Protein AF-A0A972MJE1-F1 (afdb_monomer_lite)

Foldseek 3Di:
DDDQVNLVVLLVVLQVCLVVDDQAPPCLLSNLVSLVVCLVCVVSDDPVSVVSNLVSLVSLVVRLVVRVVDPGPSSVSSVNSNVSSVVVVVVVVD

Radius of gyration: 12.72 Å; chains: 1; bounding box: 36×18×37 Å

pLDDT: mean 94.19, std 8.92, range [42.06, 98.12]

Secondary structure (DSSP, 8-state):
---HHHHHHHHHHHHHHHHH--TT-TTHHHHHHHHHHHHHTGGGS-HHHHHHHHHHHHHHHHHHHHHTTS--HHHHHHHHHHHHHHHHHHHH--

Structure (mmCIF, N/CA/C/O backbone):
data_AF-A0A972MJE1-F1
#
_entry.id   AF-A0A972MJE1-F1
#
loop_
_atom_site.group_PDB
_atom_site.id
_atom_site.type_symbol
_atom_site.label_atom_id
_atom_site.label_alt_id
_atom_site.label_comp_id
_atom_site.label_asym_id
_atom_site.label_entity_id
_atom_site.label_seq_id
_atom_site.pdbx_PDB_ins_code
_atom_site.Cartn_x
_atom_site.Cartn_y
_atom_site.Cartn_z
_atom_site.occupancy
_atom_site.B_iso_or_equiv
_atom_site.auth_seq_id
_atom_site.auth_comp_id
_atom_site.auth_asym_id
_atom_site.auth_atom_id
_atom_site.pdbx_PDB_model_num
ATOM 1 N N . MET A 1 1 ? 1.343 -6.665 19.011 1.00 80.56 1 MET A N 1
ATOM 2 C CA . MET A 1 1 ? -0.028 -6.155 18.793 1.00 80.56 1 MET A CA 1
ATOM 3 C C . MET A 1 1 ? 0.086 -4.671 18.478 1.00 80.56 1 MET A C 1
ATOM 5 O O . MET A 1 1 ? 0.787 -3.994 19.220 1.00 80.56 1 MET A O 1
ATOM 9 N N . TYR A 1 2 ? -0.494 -4.196 17.370 1.00 92.00 2 TYR A N 1
ATOM 10 C CA . TYR A 1 2 ? -0.402 -2.788 16.957 1.00 92.00 2 TYR A CA 1
ATOM 11 C C . TYR A 1 2 ? -1.475 -1.943 17.648 1.00 92.00 2 TYR A C 1
ATOM 13 O O . TYR A 1 2 ? -2.610 -2.387 17.812 1.00 92.00 2 TYR A O 1
ATOM 21 N N . THR A 1 3 ? -1.128 -0.720 18.043 1.00 95.00 3 THR A N 1
ATOM 22 C CA . THR A 1 3 ? -2.092 0.256 18.565 1.00 95.00 3 THR A CA 1
ATOM 23 C C . THR A 1 3 ? -2.780 1.009 17.426 1.00 95.00 3 THR A C 1
ATOM 25 O O . THR A 1 3 ? -2.246 1.123 16.322 1.00 95.00 3 THR A O 1
ATOM 28 N N . VAL A 1 4 ? -3.949 1.597 17.698 1.00 94.44 4 VAL A N 1
ATOM 29 C CA . VAL A 1 4 ? -4.670 2.430 16.716 1.00 94.44 4 VAL A CA 1
ATOM 30 C C . VAL A 1 4 ? -3.803 3.591 16.210 1.00 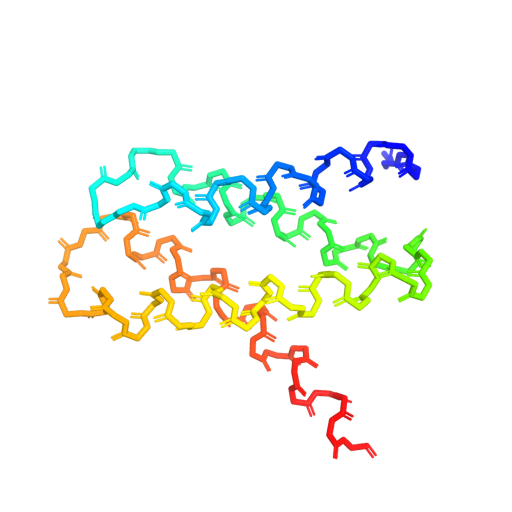94.44 4 VAL A C 1
ATOM 32 O O . VAL A 1 4 ? -3.834 3.911 15.023 1.00 94.44 4 VAL A O 1
ATOM 35 N N . GLU A 1 5 ? -2.996 4.211 17.074 1.00 95.94 5 GLU A N 1
ATOM 36 C CA . GLU A 1 5 ? -2.082 5.288 16.671 1.00 95.94 5 GLU A CA 1
ATOM 37 C C . GLU A 1 5 ? -0.962 4.796 15.750 1.00 95.94 5 GLU A C 1
ATOM 39 O O . GLU A 1 5 ? -0.651 5.456 14.757 1.00 95.94 5 GLU A O 1
ATOM 44 N N . GLN A 1 6 ? -0.398 3.615 16.024 1.00 97.44 6 GLN A N 1
ATOM 45 C CA . GLN A 1 6 ? 0.596 3.001 15.141 1.00 97.44 6 GLN A CA 1
ATOM 46 C C . GLN A 1 6 ? -0.001 2.701 13.762 1.00 97.44 6 GLN A C 1
ATOM 48 O O . GLN A 1 6 ? 0.634 2.993 12.752 1.00 97.44 6 GLN A O 1
ATOM 53 N N . LEU A 1 7 ? -1.239 2.201 13.703 1.00 97.94 7 LEU A N 1
ATOM 54 C CA . LEU A 1 7 ? -1.928 1.952 12.434 1.00 97.94 7 LEU A CA 1
ATOM 55 C C . LEU A 1 7 ? -2.209 3.245 11.658 1.00 97.94 7 LEU A C 1
ATOM 57 O O . LEU A 1 7 ? -2.047 3.270 10.443 1.00 97.94 7 LEU A O 1
ATOM 61 N N . LYS A 1 8 ? -2.568 4.344 12.336 1.00 97.19 8 LYS A N 1
ATOM 62 C CA . LYS A 1 8 ? -2.708 5.661 11.685 1.00 97.19 8 LYS A CA 1
ATOM 63 C C . LYS A 1 8 ? -1.387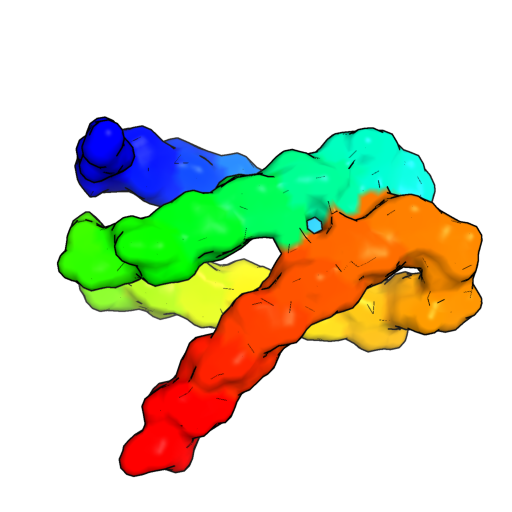 6.151 11.094 1.00 97.19 8 LYS A C 1
ATOM 65 O O . LYS A 1 8 ? -1.384 6.733 10.012 1.00 97.19 8 LYS A O 1
ATOM 70 N N . LYS A 1 9 ? -0.270 5.919 11.791 1.00 97.75 9 LYS A N 1
ATOM 71 C CA . LYS A 1 9 ? 1.062 6.265 11.284 1.00 97.75 9 LYS A CA 1
ATOM 72 C C . LYS A 1 9 ? 1.417 5.439 10.048 1.00 97.75 9 LYS A C 1
ATOM 74 O O . LYS A 1 9 ? 1.799 6.030 9.047 1.00 97.75 9 LYS A O 1
ATOM 79 N N . LEU A 1 10 ? 1.207 4.123 10.091 1.00 97.81 10 LEU A N 1
ATOM 80 C CA . LEU A 1 10 ? 1.411 3.238 8.938 1.00 97.81 10 LEU A CA 1
ATOM 81 C C . LEU A 1 10 ? 0.537 3.647 7.750 1.00 97.81 10 LEU A C 1
ATOM 83 O O . LEU A 1 10 ? 1.014 3.725 6.633 1.00 97.81 10 LEU A O 1
ATOM 87 N N . LEU A 1 11 ? -0.728 3.997 7.986 1.00 97.81 11 LEU A N 1
ATOM 88 C CA . LEU A 1 11 ? -1.621 4.467 6.927 1.00 97.81 11 LEU A CA 1
ATOM 89 C C . LEU A 1 11 ? -1.122 5.770 6.276 1.00 97.81 11 LEU A C 1
ATOM 91 O O . LEU A 1 11 ? -1.293 5.973 5.074 1.00 97.81 11 LEU A O 1
ATOM 95 N N . LYS A 1 12 ? -0.511 6.663 7.064 1.00 98.00 12 LYS A N 1
ATOM 96 C CA . LYS A 1 12 ? 0.105 7.895 6.559 1.00 98.00 12 LYS A CA 1
ATOM 97 C C . LYS A 1 12 ? 1.385 7.611 5.768 1.00 98.00 12 LYS A C 1
ATOM 99 O O . LYS A 1 12 ? 1.574 8.246 4.736 1.00 98.00 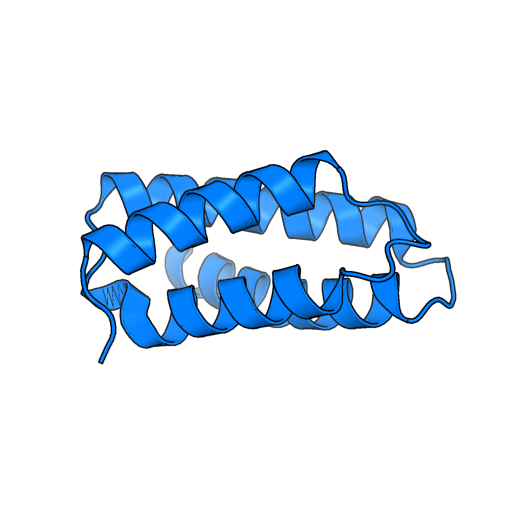12 LYS A O 1
ATOM 104 N N . ASN A 1 13 ? 2.237 6.714 6.254 1.00 97.94 13 ASN A N 1
ATOM 105 C CA . ASN A 1 13 ? 3.460 6.308 5.564 1.00 97.94 13 ASN A CA 1
ATOM 106 C C . ASN A 1 13 ? 3.130 5.640 4.231 1.00 97.94 13 ASN A C 1
ATOM 108 O O . ASN A 1 13 ? 3.534 6.152 3.199 1.00 97.94 13 ASN A O 1
ATOM 112 N N . TYR A 1 14 ? 2.234 4.653 4.248 1.00 98.06 14 TYR A N 1
ATOM 113 C CA . TYR A 1 14 ? 1.776 3.955 3.054 1.00 98.06 14 TYR A CA 1
ATOM 114 C C . TYR A 1 14 ? 1.296 4.922 1.970 1.00 98.06 14 TYR A C 1
ATOM 116 O O . TYR A 1 14 ? 1.624 4.776 0.797 1.00 98.06 14 TYR A O 1
ATOM 124 N N . ARG A 1 15 ? 0.562 5.973 2.362 1.00 97.88 15 ARG A N 1
ATOM 125 C CA . ARG A 1 15 ? 0.234 7.068 1.447 1.00 97.88 15 ARG A CA 1
ATOM 126 C C . ARG A 1 15 ? 1.498 7.726 0.896 1.00 97.88 15 ARG A C 1
ATOM 128 O O . ARG A 1 15 ? 1.609 7.847 -0.314 1.00 97.88 15 ARG A O 1
ATOM 135 N N . ILE A 1 16 ? 2.371 8.243 1.760 1.00 97.75 16 ILE A N 1
ATOM 136 C CA . ILE A 1 16 ? 3.582 8.975 1.355 1.00 97.75 16 ILE A CA 1
ATOM 137 C C . ILE A 1 16 ? 4.402 8.137 0.375 1.00 97.75 16 ILE A C 1
ATOM 139 O O . ILE A 1 16 ? 4.687 8.627 -0.714 1.00 97.75 16 ILE A O 1
ATOM 143 N N . ASP A 1 17 ? 4.673 6.882 0.706 1.00 97.25 17 ASP A N 1
ATOM 144 C CA . ASP A 1 17 ? 5.505 6.001 -0.107 1.00 97.25 17 ASP A CA 1
ATOM 145 C C . ASP A 1 17 ? 4.882 5.784 -1.493 1.00 97.25 17 ASP A C 1
ATOM 147 O O . ASP A 1 17 ? 5.546 5.967 -2.505 1.00 97.25 17 ASP A O 1
ATOM 151 N N . LEU A 1 18 ? 3.563 5.560 -1.583 1.00 97.56 18 LEU A N 1
ATOM 152 C CA . LEU A 1 18 ? 2.869 5.497 -2.879 1.00 97.56 18 LEU A CA 1
ATOM 153 C C . LEU A 1 18 ? 2.965 6.801 -3.692 1.00 97.56 18 LEU A C 1
ATOM 155 O O . LEU A 1 18 ? 2.934 6.763 -4.919 1.00 97.56 18 LEU A O 1
ATOM 159 N N . TYR A 1 19 ? 3.026 7.968 -3.047 1.00 96.62 19 TYR A N 1
ATOM 160 C CA . TYR A 1 19 ? 3.152 9.245 -3.759 1.00 96.62 19 TYR A CA 1
ATOM 161 C C . TYR A 1 19 ? 4.560 9.484 -4.315 1.00 96.62 19 TYR A C 1
ATOM 163 O O . TYR A 1 19 ? 4.680 10.210 -5.303 1.00 96.62 19 TYR A O 1
ATOM 171 N N . TYR A 1 20 ? 5.587 8.900 -3.697 1.00 96.19 20 TYR A N 1
ATOM 172 C CA . TYR A 1 20 ? 6.985 9.045 -4.114 1.00 96.19 20 TYR A CA 1
ATOM 173 C C . TYR A 1 20 ? 7.531 7.837 -4.878 1.00 96.19 20 TYR A C 1
ATOM 175 O O . TYR A 1 20 ? 8.603 7.948 -5.458 1.00 96.19 20 TYR A O 1
ATOM 183 N N . PHE A 1 21 ? 6.781 6.736 -4.933 1.00 97.19 21 PHE A N 1
ATOM 184 C CA . PHE A 1 21 ? 7.170 5.518 -5.629 1.00 97.19 21 PHE A CA 1
ATOM 185 C C . PHE A 1 21 ? 7.516 5.745 -7.111 1.00 97.19 21 PHE A C 1
ATOM 187 O O . PHE A 1 21 ? 6.736 6.326 -7.885 1.00 97.19 21 PHE A O 1
ATOM 194 N N . ASP A 1 22 ? 8.629 5.151 -7.528 1.00 96.44 22 ASP A N 1
ATOM 195 C CA . ASP A 1 22 ? 9.020 4.940 -8.918 1.00 96.44 22 ASP A CA 1
ATOM 196 C C . ASP A 1 22 ? 9.468 3.486 -9.151 1.00 96.44 22 ASP A C 1
ATOM 198 O O . ASP A 1 22 ? 9.511 2.666 -8.234 1.00 96.44 22 ASP A O 1
ATOM 202 N N . GLU A 1 23 ? 9.730 3.126 -10.407 1.00 95.75 23 GLU A N 1
ATOM 203 C CA . GLU A 1 23 ? 10.104 1.763 -10.775 1.00 95.75 23 GLU A CA 1
ATOM 204 C C . GLU A 1 23 ? 11.472 1.308 -10.240 1.00 95.75 23 GLU A C 1
ATOM 206 O O . GLU A 1 23 ? 11.767 0.119 -10.334 1.00 95.75 23 GLU A O 1
ATOM 211 N N . GLU A 1 24 ? 12.293 2.192 -9.677 1.00 95.94 24 GLU A N 1
ATOM 212 C CA . GLU A 1 24 ? 13.602 1.863 -9.099 1.00 95.94 24 GLU A CA 1
ATOM 213 C C . GLU A 1 24 ? 13.639 2.063 -7.574 1.00 95.94 24 GLU A C 1
ATOM 215 O O . GLU A 1 24 ? 14.712 1.968 -6.978 1.00 95.94 24 GLU A O 1
ATOM 220 N N . ASP A 1 25 ? 12.482 2.282 -6.934 1.00 93.88 25 ASP A N 1
ATOM 221 C CA . ASP A 1 25 ? 12.367 2.553 -5.500 1.00 93.88 25 ASP A CA 1
ATOM 222 C C . ASP A 1 25 ? 12.957 1.403 -4.653 1.00 93.88 25 ASP A C 1
ATOM 224 O O . ASP A 1 25 ? 12.357 0.321 -4.550 1.00 93.88 25 ASP A O 1
ATOM 228 N N . PRO A 1 26 ? 14.114 1.612 -3.995 1.00 91.56 26 PRO A N 1
ATOM 229 C CA . PRO A 1 26 ? 14.768 0.571 -3.208 1.00 91.56 26 PRO A CA 1
ATOM 230 C C . PRO A 1 26 ? 13.986 0.215 -1.935 1.00 91.56 26 PRO A C 1
ATOM 232 O O . PRO A 1 26 ? 14.231 -0.830 -1.329 1.00 91.56 26 PRO A O 1
ATOM 235 N N . GLU A 1 27 ? 13.038 1.058 -1.518 1.00 92.62 27 GLU A N 1
ATOM 236 C CA . GLU A 1 27 ? 12.215 0.874 -0.326 1.00 92.62 27 GLU A CA 1
ATOM 237 C C . GLU A 1 27 ? 10.805 0.357 -0.652 1.00 92.62 27 GLU A C 1
ATOM 239 O O . GLU A 1 27 ? 9.976 0.209 0.243 1.00 92.62 27 GLU A O 1
ATOM 244 N N . ALA A 1 28 ? 10.527 -0.053 -1.893 1.00 94.56 28 ALA A N 1
ATOM 245 C CA . ALA A 1 28 ? 9.228 -0.605 -2.299 1.00 94.56 28 ALA A CA 1
ATOM 246 C C . ALA A 1 28 ? 8.737 -1.794 -1.441 1.00 94.56 28 ALA A C 1
ATOM 248 O O . ALA A 1 28 ? 7.534 -2.035 -1.297 1.00 94.56 28 ALA A O 1
ATOM 249 N N . SER A 1 29 ? 9.656 -2.551 -0.837 1.00 96.69 29 SER A N 1
ATOM 250 C CA . SER A 1 29 ? 9.327 -3.623 0.114 1.00 96.69 29 SER A CA 1
ATOM 251 C C . SER A 1 29 ? 8.647 -3.110 1.397 1.00 96.69 29 SER A C 1
ATOM 253 O O . SER A 1 29 ? 7.842 -3.828 2.009 1.00 96.69 29 SER A O 1
ATOM 255 N N . VAL A 1 30 ? 8.911 -1.858 1.789 1.00 96.50 30 VAL A N 1
ATOM 256 C CA . VAL A 1 30 ? 8.259 -1.162 2.908 1.00 96.50 30 VAL A CA 1
ATOM 257 C C . VAL A 1 30 ? 6.784 -0.955 2.593 1.00 96.50 30 VAL A C 1
ATOM 259 O O . VAL A 1 30 ? 5.949 -1.355 3.402 1.00 96.50 30 VAL A O 1
ATOM 262 N N . ILE A 1 31 ? 6.451 -0.486 1.384 1.00 96.56 31 ILE A N 1
ATOM 263 C CA . ILE A 1 31 ? 5.065 -0.315 0.910 1.00 96.56 31 ILE A CA 1
ATOM 264 C C . ILE A 1 31 ? 4.257 -1.602 1.112 1.00 96.56 31 ILE A C 1
ATOM 266 O O . ILE A 1 31 ? 3.160 -1.587 1.681 1.00 96.56 31 ILE A O 1
ATOM 270 N N . TYR A 1 32 ? 4.816 -2.738 0.688 1.00 97.75 32 TYR A N 1
ATOM 271 C CA . TYR A 1 32 ? 4.182 -4.043 0.864 1.00 97.75 32 TYR A CA 1
ATOM 272 C C . TYR A 1 32 ? 4.020 -4.416 2.343 1.00 97.75 32 TYR A C 1
ATOM 274 O O . TYR A 1 32 ? 2.943 -4.852 2.766 1.00 97.75 32 TYR A O 1
ATOM 282 N N . THR A 1 33 ? 5.077 -4.235 3.135 1.00 97.62 33 THR A N 1
ATOM 283 C CA . THR A 1 33 ? 5.091 -4.579 4.562 1.00 97.62 33 THR A CA 1
ATOM 284 C C . THR A 1 33 ? 4.050 -3.773 5.335 1.00 97.62 33 THR A C 1
ATOM 286 O O . THR A 1 33 ? 3.241 -4.345 6.072 1.00 97.62 33 THR A O 1
ATOM 289 N N . GLU A 1 34 ? 4.009 -2.457 5.130 1.00 97.38 34 GLU A N 1
ATOM 290 C CA . GLU A 1 34 ? 3.034 -1.573 5.761 1.00 97.38 34 GLU A CA 1
ATOM 291 C C . GLU A 1 34 ? 1.606 -1.933 5.347 1.00 97.38 34 GLU A C 1
ATOM 293 O O . GLU A 1 34 ? 0.728 -2.082 6.206 1.00 97.38 34 GLU A O 1
ATOM 298 N N . ARG A 1 35 ? 1.367 -2.167 4.048 1.00 97.81 35 ARG A N 1
ATOM 299 C CA . ARG A 1 35 ? 0.040 -2.553 3.562 1.00 97.81 35 ARG A CA 1
ATOM 300 C C . ARG A 1 35 ? -0.438 -3.873 4.157 1.00 97.81 35 ARG A C 1
ATOM 302 O O . ARG A 1 35 ? -1.625 -4.008 4.478 1.00 97.81 35 ARG A O 1
ATOM 309 N N . ARG A 1 36 ? 0.460 -4.846 4.312 1.00 97.62 36 ARG A N 1
ATOM 310 C CA . ARG A 1 36 ? 0.152 -6.141 4.924 1.00 97.62 36 ARG A CA 1
ATOM 311 C C . ARG A 1 36 ? -0.214 -5.996 6.400 1.00 97.62 36 ARG A C 1
ATOM 313 O O . ARG A 1 36 ? -1.228 -6.546 6.822 1.00 97.62 36 ARG A O 1
ATOM 320 N N . ILE A 1 37 ? 0.535 -5.200 7.163 1.00 97.94 37 ILE A N 1
ATOM 321 C CA . ILE A 1 37 ? 0.209 -4.924 8.571 1.00 97.94 37 ILE A CA 1
ATOM 322 C C . ILE A 1 37 ? -1.165 -4.250 8.685 1.00 97.94 37 ILE A C 1
ATOM 324 O O . ILE A 1 37 ? -1.972 -4.629 9.540 1.00 97.94 37 ILE A O 1
ATOM 328 N N . LEU A 1 38 ? -1.459 -3.280 7.811 1.00 97.44 38 LEU A N 1
ATOM 329 C CA . LEU A 1 38 ? -2.768 -2.626 7.754 1.00 97.44 38 LEU A CA 1
ATOM 330 C C . LEU A 1 38 ? -3.890 -3.627 7.451 1.00 97.44 38 LEU A C 1
ATOM 332 O O . LEU A 1 38 ? -4.959 -3.519 8.045 1.00 97.44 38 LEU A O 1
ATOM 336 N N . GLU A 1 39 ? -3.652 -4.624 6.591 1.00 96.50 39 GLU A N 1
ATOM 337 C CA . GLU A 1 39 ? -4.630 -5.678 6.295 1.00 96.50 39 GLU A CA 1
ATOM 338 C C . GLU A 1 39 ? -4.956 -6.530 7.517 1.00 96.50 39 GLU A C 1
ATOM 340 O O . GLU A 1 39 ? -6.123 -6.702 7.873 1.00 96.50 39 GLU A O 1
ATOM 345 N N . GLU A 1 40 ? -3.918 -7.055 8.164 1.00 96.31 40 GLU A N 1
ATOM 346 C CA . GLU A 1 40 ? -4.036 -7.973 9.298 1.00 96.31 40 GLU A CA 1
ATOM 347 C C . GLU A 1 40 ? -4.746 -7.306 10.491 1.00 96.31 40 GLU A C 1
ATOM 349 O O . GLU A 1 40 ? -5.442 -7.961 11.269 1.00 96.31 40 GLU A O 1
ATOM 354 N N . ASN A 1 41 ? -4.644 -5.978 10.595 1.00 97.31 41 ASN A N 1
ATOM 355 C CA . ASN A 1 41 ? -5.196 -5.188 11.693 1.00 97.31 41 ASN A CA 1
ATOM 356 C C . ASN A 1 41 ? -6.363 -4.278 11.267 1.00 97.31 41 ASN A C 1
ATOM 358 O O . ASN A 1 41 ? -6.790 -3.424 12.045 1.00 97.31 41 ASN A O 1
ATOM 362 N N . LYS A 1 42 ? -6.925 -4.454 10.061 1.00 93.56 42 LYS A N 1
ATOM 363 C CA . LYS A 1 42 ? -7.951 -3.546 9.508 1.00 93.56 42 LYS A CA 1
ATOM 364 C C . LYS A 1 42 ? -9.217 -3.428 10.357 1.00 93.56 42 LYS A C 1
ATOM 366 O O . LYS A 1 42 ? -9.896 -2.412 10.312 1.00 93.56 42 LYS A O 1
ATOM 371 N N . HIS A 1 43 ? -9.516 -4.447 11.161 1.00 94.44 43 HIS A N 1
ATOM 372 C CA . HIS A 1 43 ? -10.644 -4.465 12.093 1.00 94.44 43 HIS A CA 1
ATOM 373 C C . HIS A 1 43 ? -10.525 -3.421 13.221 1.00 94.44 43 HIS A C 1
ATOM 375 O O . HIS A 1 43 ? -11.517 -3.117 13.874 1.00 94.44 43 HIS A O 1
ATOM 381 N N . LEU A 1 44 ? -9.328 -2.867 13.445 1.00 96.38 44 LEU A N 1
ATOM 382 C CA . LEU A 1 44 ? -9.065 -1.795 14.411 1.00 96.38 44 LEU A CA 1
ATOM 383 C C . LEU A 1 44 ? -9.164 -0.391 13.791 1.00 96.38 44 LEU A C 1
ATOM 385 O O . LEU A 1 44 ? -9.068 0.606 14.509 1.00 96.38 44 LEU A O 1
ATOM 389 N N . LEU A 1 45 ? -9.303 -0.287 12.466 1.00 95.06 45 LEU A N 1
ATOM 390 C CA . LEU A 1 45 ? -9.400 0.992 11.770 1.00 95.06 45 LEU A CA 1
ATOM 391 C C . LEU A 1 45 ? -10.826 1.546 11.847 1.00 95.06 45 LEU A C 1
ATOM 393 O O . LEU A 1 45 ? -11.808 0.818 11.722 1.00 95.06 45 LEU A O 1
ATOM 397 N N . SER A 1 46 ? -10.939 2.866 12.012 1.00 96.12 46 SER A N 1
ATOM 398 C CA . SER A 1 46 ? -12.220 3.563 11.888 1.00 96.12 46 SER A CA 1
ATOM 399 C C . SER A 1 46 ? -12.741 3.503 10.444 1.00 96.12 46 SER A C 1
ATOM 401 O O . SER A 1 46 ? -11.943 3.346 9.515 1.00 96.12 46 SER A O 1
ATOM 403 N N . PRO A 1 47 ? -14.051 3.711 10.216 1.00 95.62 47 PRO A N 1
ATOM 404 C CA . PRO A 1 47 ? -14.612 3.788 8.865 1.00 95.62 47 PRO A CA 1
ATOM 405 C C . PRO A 1 47 ? -13.907 4.813 7.964 1.00 95.62 47 PRO A C 1
ATOM 407 O O . PRO A 1 47 ? -13.645 4.541 6.797 1.00 95.62 47 PRO A O 1
ATOM 410 N N . GLU A 1 48 ? -13.533 5.966 8.520 1.00 96.38 48 GLU A N 1
ATOM 411 C CA . GLU A 1 48 ? -12.773 6.998 7.808 1.00 96.38 48 GLU A CA 1
ATOM 412 C C . GLU A 1 48 ? -11.391 6.490 7.363 1.00 96.38 48 GLU A C 1
ATOM 414 O O . GLU A 1 48 ? -11.017 6.628 6.199 1.00 96.38 48 GLU A O 1
ATOM 419 N N . ASN A 1 49 ? -10.653 5.829 8.259 1.00 96.56 49 ASN A N 1
ATOM 420 C CA . ASN A 1 49 ? -9.344 5.263 7.936 1.00 96.56 49 ASN A CA 1
ATOM 421 C C . ASN A 1 49 ? -9.437 4.114 6.925 1.00 96.56 49 ASN A C 1
ATOM 423 O O . ASN A 1 49 ? -8.553 3.971 6.084 1.00 96.56 49 ASN A O 1
ATOM 427 N N . LEU A 1 50 ? -10.499 3.308 6.988 1.00 96.06 50 LEU A N 1
ATOM 428 C CA . LEU A 1 50 ? -10.773 2.274 5.990 1.00 96.06 50 LEU A CA 1
ATOM 429 C C . LEU A 1 50 ? -11.041 2.886 4.612 1.00 96.06 50 LEU A C 1
ATOM 431 O O . LEU A 1 50 ? -10.551 2.365 3.613 1.00 96.06 50 LEU A O 1
ATOM 435 N N . ASN A 1 51 ? -11.755 4.013 4.555 1.00 95.69 51 ASN A N 1
ATOM 436 C CA . ASN A 1 51 ? -11.950 4.746 3.309 1.00 95.69 51 ASN A CA 1
ATOM 437 C C . ASN A 1 51 ? -10.624 5.302 2.763 1.00 95.69 51 ASN A C 1
ATOM 439 O O . ASN A 1 51 ? -10.362 5.180 1.572 1.00 95.69 51 ASN A O 1
ATOM 443 N N . PHE A 1 52 ? -9.745 5.847 3.610 1.00 96.81 52 PHE A N 1
ATOM 444 C CA . PHE A 1 52 ? -8.409 6.259 3.161 1.00 96.81 52 PHE A CA 1
ATOM 445 C C . PHE A 1 52 ? -7.583 5.085 2.633 1.00 96.81 52 PHE A C 1
ATOM 447 O O . PHE A 1 52 ? -7.008 5.192 1.553 1.00 96.81 52 PHE A O 1
ATOM 454 N N . LEU A 1 53 ? -7.572 3.953 3.345 1.00 97.12 53 LEU A N 1
ATOM 455 C CA . LEU A 1 53 ? -6.882 2.743 2.897 1.00 97.12 53 LEU A CA 1
ATOM 456 C C . LEU A 1 53 ? -7.392 2.281 1.527 1.00 97.12 53 LEU A C 1
ATOM 458 O O . LEU A 1 53 ? -6.589 1.952 0.662 1.00 97.12 53 LEU A O 1
ATOM 462 N N . TYR A 1 54 ? -8.706 2.333 1.304 1.00 96.06 54 TYR A N 1
ATOM 463 C CA . TYR A 1 54 ? -9.313 2.036 0.007 1.00 96.06 54 TYR A CA 1
ATOM 464 C C . TYR A 1 54 ? -8.807 2.968 -1.108 1.00 96.06 54 TYR A C 1
ATOM 466 O O . TYR A 1 54 ? -8.447 2.503 -2.188 1.00 96.06 54 TYR A O 1
ATOM 474 N N . GLN A 1 55 ? -8.732 4.280 -0.860 1.00 96.88 55 GLN A N 1
ATOM 475 C CA . GLN A 1 55 ? -8.215 5.231 -1.854 1.00 96.88 55 GLN A CA 1
ATOM 476 C C . GLN A 1 55 ? -6.732 4.981 -2.171 1.00 96.88 55 GLN A C 1
ATOM 478 O O . GLN A 1 55 ? -6.314 5.092 -3.324 1.00 96.88 55 GLN A O 1
ATOM 483 N N . TYR A 1 56 ? -5.934 4.609 -1.170 1.00 97.69 56 TYR A N 1
ATOM 484 C CA . TYR A 1 56 ? -4.522 4.279 -1.370 1.00 97.69 56 TYR A CA 1
ATOM 485 C C . TYR A 1 56 ? -4.342 2.942 -2.100 1.00 97.69 56 TYR A C 1
ATOM 487 O O . TYR A 1 56 ? -3.487 2.840 -2.975 1.00 97.69 56 TYR A O 1
ATOM 495 N N . ASP A 1 57 ? -5.208 1.960 -1.843 1.00 97.56 57 ASP A N 1
ATOM 496 C CA . ASP A 1 57 ? -5.258 0.700 -2.591 1.00 97.56 57 ASP A CA 1
ATOM 497 C C . ASP A 1 57 ? -5.534 0.939 -4.082 1.00 97.56 57 ASP A C 1
ATOM 499 O O . ASP A 1 57 ? -4.865 0.355 -4.937 1.00 97.56 57 ASP A O 1
ATOM 503 N N . LEU A 1 58 ? -6.463 1.841 -4.418 1.00 97.00 58 LEU A N 1
ATOM 504 C CA . LEU A 1 58 ? -6.685 2.253 -5.808 1.00 97.00 58 LEU A CA 1
ATOM 505 C C . LEU A 1 58 ? -5.433 2.893 -6.418 1.00 97.00 58 LEU A C 1
ATOM 507 O O . LEU A 1 58 ? -5.089 2.589 -7.563 1.00 97.00 58 LEU A O 1
ATOM 511 N N . LYS A 1 59 ? -4.723 3.731 -5.654 1.00 97.56 59 LYS A N 1
ATOM 512 C CA . LYS A 1 59 ? -3.480 4.356 -6.116 1.00 97.56 59 LYS A CA 1
ATOM 513 C C . LYS A 1 59 ? -2.379 3.327 -6.376 1.00 97.56 59 LYS A C 1
ATOM 515 O O . LYS A 1 59 ? -1.705 3.415 -7.398 1.00 97.56 59 LYS A O 1
ATOM 520 N N . ALA A 1 60 ? -2.226 2.330 -5.506 1.00 97.94 60 ALA A N 1
ATOM 521 C CA . ALA A 1 60 ? -1.279 1.236 -5.709 1.00 97.94 60 ALA A CA 1
ATOM 522 C C . ALA A 1 60 ? -1.583 0.454 -6.996 1.00 97.94 60 ALA A C 1
ATOM 524 O O . ALA A 1 60 ? -0.667 0.132 -7.753 1.00 97.94 60 ALA A O 1
ATOM 525 N N . VAL A 1 61 ? -2.868 0.200 -7.289 1.00 98.00 61 VAL A N 1
ATOM 526 C CA . VAL A 1 61 ? -3.278 -0.418 -8.561 1.00 98.00 61 VAL A CA 1
ATOM 527 C C . VAL A 1 61 ? -2.891 0.463 -9.747 1.00 98.00 61 VAL A C 1
ATOM 529 O O . VAL A 1 61 ? -2.294 -0.041 -10.692 1.00 98.00 61 VAL A O 1
ATOM 532 N N . GLU A 1 62 ? -3.189 1.762 -9.701 1.00 97.88 62 GLU A N 1
ATOM 533 C CA . GLU A 1 62 ? -2.830 2.711 -10.764 1.00 97.88 62 GLU A CA 1
ATOM 534 C C . GLU A 1 62 ? -1.315 2.724 -11.034 1.00 97.88 62 GLU A C 1
ATOM 536 O O . GLU A 1 62 ? -0.888 2.627 -12.186 1.00 97.88 62 GLU A O 1
ATOM 541 N N . LEU A 1 63 ? -0.501 2.789 -9.975 1.00 97.88 63 LEU A N 1
ATOM 542 C CA . LEU A 1 63 ? 0.960 2.762 -10.075 1.00 97.88 63 LEU A CA 1
ATOM 543 C C . LEU A 1 63 ? 1.457 1.454 -10.685 1.00 97.88 63 LEU A C 1
ATOM 545 O O . LEU A 1 63 ? 2.325 1.475 -11.556 1.00 97.88 63 LEU A O 1
ATOM 549 N N . TYR A 1 64 ? 0.882 0.318 -10.287 1.00 98.00 64 TYR A N 1
ATOM 550 C CA . TYR A 1 64 ? 1.278 -0.957 -10.869 1.00 98.00 64 TYR A CA 1
ATOM 551 C C . TYR A 1 64 ? 0.938 -1.001 -12.352 1.00 98.00 64 TYR A C 1
ATOM 553 O O . TYR A 1 64 ? 1.781 -1.371 -13.154 1.00 98.00 64 TYR A O 1
ATOM 561 N N . GLU A 1 65 ? -0.251 -0.562 -12.764 1.00 98.12 65 GLU A N 1
ATOM 562 C CA . GLU A 1 65 ? -0.598 -0.524 -14.188 1.00 98.12 65 GLU A CA 1
ATOM 563 C C . GLU A 1 65 ? 0.328 0.406 -14.994 1.00 98.12 65 GLU A C 1
ATOM 565 O O . GLU A 1 65 ? 0.640 0.096 -16.147 1.00 98.12 65 GLU A O 1
ATOM 570 N N . LYS A 1 66 ? 0.819 1.496 -14.384 1.00 97.94 66 LYS A N 1
ATOM 571 C CA . LYS A 1 66 ? 1.814 2.404 -14.976 1.00 97.94 66 LYS A CA 1
ATOM 572 C C . LYS A 1 66 ? 3.183 1.734 -15.160 1.00 97.94 66 LYS A C 1
ATOM 574 O O . LYS A 1 66 ? 3.793 1.902 -16.219 1.00 97.94 66 LYS A O 1
ATOM 579 N N . TYR A 1 67 ? 3.655 0.980 -14.164 1.00 98.00 67 TYR A N 1
ATOM 580 C CA . TYR A 1 67 ? 5.026 0.452 -14.122 1.00 98.00 67 TYR A CA 1
ATOM 581 C C . TYR A 1 67 ? 5.162 -1.062 -14.382 1.00 98.00 67 TYR A C 1
ATOM 583 O O . TYR A 1 67 ? 6.270 -1.556 -14.534 1.00 98.00 67 TYR A O 1
ATOM 591 N N . LYS A 1 68 ? 4.078 -1.828 -14.544 1.00 97.19 68 LYS A N 1
ATOM 592 C CA . LYS A 1 68 ? 4.097 -3.306 -14.705 1.00 97.19 68 LYS A CA 1
ATOM 593 C C . LYS A 1 68 ? 4.914 -3.856 -15.883 1.00 97.19 68 LYS A C 1
ATOM 595 O O . LYS A 1 68 ? 5.031 -5.068 -16.020 1.00 97.19 68 LYS A O 1
ATOM 600 N N . LYS A 1 69 ? 5.376 -2.992 -16.791 1.00 97.44 69 LYS A N 1
ATOM 601 C CA . LYS A 1 69 ? 6.228 -3.357 -17.933 1.00 97.44 69 LYS A CA 1
ATOM 602 C C . LYS A 1 69 ? 7.721 -3.368 -17.587 1.00 97.44 69 LYS A C 1
ATOM 604 O O . LYS A 1 69 ? 8.502 -3.868 -18.388 1.00 97.44 69 LYS A O 1
ATOM 609 N N . TYR A 1 70 ? 8.104 -2.750 -16.470 1.00 97.19 70 TYR A N 1
ATOM 610 C CA . TYR A 1 70 ? 9.478 -2.726 -15.988 1.00 97.19 70 TYR A CA 1
ATOM 611 C C . TYR A 1 70 ? 9.736 -3.994 -15.171 1.00 97.19 70 TYR A C 1
ATOM 613 O O . TYR A 1 70 ? 8.873 -4.426 -14.407 1.00 97.19 70 TYR A O 1
ATOM 621 N N . ASP A 1 71 ? 10.908 -4.588 -15.373 1.00 95.38 71 ASP A N 1
ATOM 622 C CA . ASP A 1 71 ? 11.362 -5.794 -14.678 1.00 95.38 71 ASP A C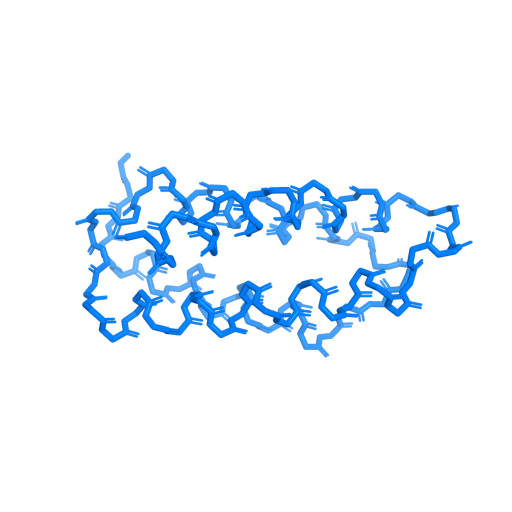A 1
ATOM 623 C C . ASP A 1 71 ? 12.317 -5.383 -13.554 1.00 95.38 71 ASP A C 1
ATOM 625 O O . ASP A 1 71 ? 13.539 -5.427 -13.697 1.00 95.38 71 ASP A O 1
ATOM 629 N N . THR A 1 72 ? 11.743 -4.846 -12.478 1.00 97.50 72 THR A N 1
ATOM 630 C CA . THR A 1 72 ? 12.482 -4.355 -11.313 1.00 97.50 72 THR A CA 1
ATOM 631 C C . THR A 1 72 ? 11.895 -4.925 -10.031 1.00 97.50 72 THR A C 1
ATOM 633 O O . THR A 1 72 ? 10.694 -5.196 -9.930 1.00 97.50 72 THR A O 1
ATOM 636 N N . GLU A 1 73 ? 12.741 -5.055 -9.009 1.00 96.94 73 GLU A N 1
ATOM 637 C CA . GLU A 1 73 ? 12.312 -5.552 -7.701 1.00 96.94 73 GLU A CA 1
ATOM 638 C C . GLU A 1 73 ? 11.214 -4.663 -7.087 1.00 96.94 73 GLU A C 1
ATOM 640 O O . GLU A 1 73 ? 10.259 -5.162 -6.489 1.00 96.94 73 GLU A O 1
ATOM 645 N N . ALA A 1 74 ? 11.293 -3.346 -7.295 1.00 97.62 74 ALA A N 1
ATOM 646 C CA . ALA A 1 74 ? 10.285 -2.403 -6.824 1.00 97.62 74 ALA A CA 1
ATOM 647 C C . ALA A 1 74 ? 8.895 -2.686 -7.414 1.00 97.62 74 ALA A C 1
ATOM 649 O O . ALA A 1 74 ? 7.888 -2.700 -6.697 1.00 97.62 74 ALA A O 1
ATOM 650 N N . VAL A 1 75 ? 8.830 -2.978 -8.717 1.00 97.88 75 VAL A N 1
ATOM 651 C CA . VAL A 1 75 ? 7.576 -3.325 -9.399 1.00 97.88 75 VAL A CA 1
ATOM 652 C C . VAL A 1 75 ? 7.039 -4.679 -8.931 1.00 97.88 75 VAL A C 1
ATOM 654 O O . VAL A 1 75 ? 5.820 -4.831 -8.793 1.00 97.88 75 VAL A O 1
ATOM 657 N N . ASP A 1 76 ? 7.909 -5.636 -8.609 1.00 97.75 76 ASP A N 1
ATOM 658 C CA . ASP A 1 76 ? 7.510 -6.915 -8.011 1.00 97.75 76 ASP A CA 1
ATOM 659 C C . ASP A 1 76 ? 6.918 -6.750 -6.601 1.00 97.75 76 ASP A C 1
ATOM 661 O O . ASP A 1 76 ? 5.881 -7.346 -6.279 1.00 97.75 76 ASP A O 1
ATOM 665 N N . TRP A 1 77 ? 7.492 -5.884 -5.763 1.00 98.06 77 TRP A N 1
ATOM 666 C CA . TRP A 1 77 ? 6.906 -5.549 -4.460 1.00 98.06 77 TRP A CA 1
ATOM 667 C C . TRP A 1 77 ? 5.562 -4.829 -4.594 1.00 98.06 77 TRP A C 1
ATOM 669 O O . TRP A 1 77 ? 4.592 -5.157 -3.892 1.00 98.06 77 TRP A O 1
ATOM 679 N N . LEU A 1 78 ? 5.453 -3.900 -5.545 1.00 98.00 78 LEU A N 1
ATOM 680 C CA . LEU A 1 78 ? 4.195 -3.221 -5.834 1.00 98.00 78 LEU A CA 1
ATOM 681 C C . LEU A 1 78 ? 3.123 -4.199 -6.340 1.00 98.00 78 LEU A C 1
ATOM 683 O O . LEU A 1 78 ? 1.964 -4.114 -5.926 1.00 98.00 78 LEU A O 1
ATOM 687 N N . LYS A 1 79 ? 3.493 -5.188 -7.161 1.00 98.00 79 LYS A N 1
ATOM 688 C CA . LYS A 1 79 ? 2.594 -6.266 -7.603 1.00 98.00 79 LYS A CA 1
ATOM 689 C C . LYS A 1 79 ? 2.001 -7.029 -6.419 1.00 98.00 79 LYS A C 1
ATOM 691 O O . LYS A 1 79 ? 0.791 -7.260 -6.392 1.00 98.00 79 LYS A O 1
ATOM 696 N N . ASN A 1 80 ? 2.821 -7.388 -5.430 1.00 97.56 80 ASN A N 1
ATOM 697 C CA . ASN A 1 80 ? 2.363 -8.078 -4.218 1.00 97.56 80 ASN A CA 1
ATOM 698 C C . ASN A 1 80 ? 1.422 -7.197 -3.383 1.00 97.56 80 ASN A C 1
ATOM 700 O O . ASN A 1 80 ? 0.376 -7.660 -2.921 1.00 97.56 80 ASN A O 1
ATOM 704 N N . THR A 1 81 ? 1.732 -5.904 -3.264 1.00 97.12 81 THR A N 1
ATOM 705 C CA . THR A 1 81 ? 0.845 -4.907 -2.639 1.00 97.12 81 THR A CA 1
ATOM 706 C C . THR A 1 81 ? -0.519 -4.868 -3.336 1.00 97.12 81 THR A C 1
ATOM 708 O O . THR A 1 81 ? -1.567 -4.945 -2.690 1.00 97.12 81 THR A O 1
ATOM 711 N N . VAL A 1 82 ? -0.524 -4.837 -4.671 1.00 97.25 82 VAL A N 1
ATOM 712 C CA . VAL A 1 82 ? -1.741 -4.805 -5.491 1.00 97.25 82 VAL A CA 1
ATOM 713 C C . VAL A 1 82 ? -2.582 -6.073 -5.368 1.00 97.25 82 VAL A C 1
ATOM 715 O O . VAL A 1 82 ? -3.809 -5.995 -5.449 1.00 97.25 82 VAL A O 1
ATOM 718 N N . GLN A 1 83 ? -1.978 -7.238 -5.138 1.00 96.69 83 GLN A N 1
ATOM 719 C CA . GLN A 1 83 ? -2.738 -8.465 -4.878 1.00 96.69 83 GLN A CA 1
ATOM 720 C C . GLN A 1 83 ? -3.577 -8.352 -3.597 1.00 96.69 83 GLN A C 1
ATOM 722 O O . GLN A 1 83 ? -4.754 -8.728 -3.602 1.00 96.69 83 GLN A O 1
ATOM 727 N N . ILE A 1 84 ? -3.012 -7.774 -2.529 1.00 95.31 84 ILE A N 1
ATOM 728 C CA . ILE A 1 84 ? -3.745 -7.496 -1.284 1.00 95.31 84 ILE A CA 1
ATOM 729 C C . ILE A 1 84 ? -4.870 -6.488 -1.556 1.00 95.31 84 ILE A C 1
ATOM 731 O O . ILE A 1 84 ? -6.023 -6.739 -1.198 1.00 95.31 84 ILE A O 1
ATOM 735 N N . ALA A 1 85 ? -4.557 -5.385 -2.243 1.00 93.75 85 ALA A N 1
ATOM 736 C CA . ALA A 1 85 ? -5.525 -4.346 -2.591 1.00 93.75 85 ALA A CA 1
ATOM 737 C C . ALA A 1 85 ? -6.717 -4.908 -3.390 1.00 93.75 85 ALA A C 1
ATOM 739 O O . ALA A 1 85 ? -7.869 -4.800 -2.966 1.00 93.75 85 ALA A O 1
ATOM 740 N N . LYS A 1 86 ? -6.462 -5.598 -4.512 1.00 91.31 86 LYS A N 1
ATOM 741 C CA . LYS A 1 86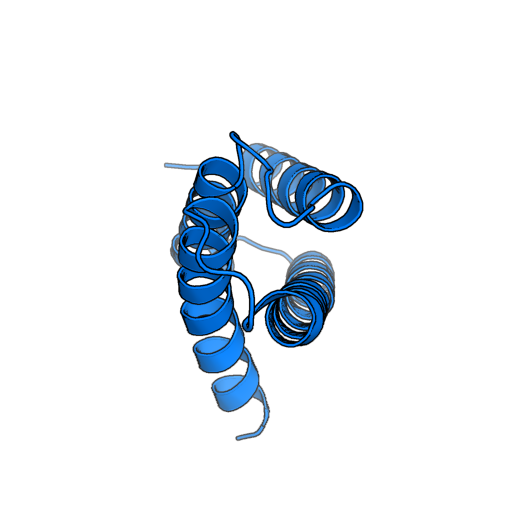 ? -7.514 -6.149 -5.390 1.00 91.31 86 LYS A CA 1
ATOM 742 C C . LYS A 1 86 ? -8.409 -7.164 -4.672 1.00 91.31 86 LYS A C 1
ATOM 744 O O . LYS A 1 86 ? -9.621 -7.149 -4.884 1.00 91.31 86 LYS A O 1
ATOM 749 N N . SER A 1 87 ? -7.846 -7.997 -3.791 1.00 88.75 87 SER A N 1
ATOM 750 C CA . SER A 1 87 ? -8.620 -8.947 -2.975 1.00 88.75 87 SER A CA 1
ATOM 751 C C . SER A 1 87 ? -9.648 -8.246 -2.079 1.00 88.75 87 SER A C 1
ATOM 753 O O . SER A 1 87 ? -10.741 -8.766 -1.853 1.00 88.75 87 SER A O 1
ATOM 755 N N . ASN A 1 88 ? -9.334 -7.043 -1.595 1.00 80.25 88 ASN A N 1
ATOM 756 C CA . ASN A 1 88 ? -10.244 -6.260 -0.764 1.00 80.25 88 ASN A CA 1
ATOM 757 C C . ASN A 1 88 ? -11.263 -5.462 -1.571 1.00 80.25 88 ASN A C 1
ATOM 759 O O . ASN A 1 88 ? -12.434 -5.450 -1.198 1.00 80.25 88 ASN A O 1
ATOM 763 N N . LEU A 1 89 ? -10.850 -4.863 -2.691 1.00 81.88 89 LEU A N 1
ATOM 764 C CA . LEU A 1 89 ? -11.759 -4.142 -3.587 1.00 81.88 89 LEU A CA 1
ATOM 765 C C . LEU A 1 89 ? -12.899 -5.053 -4.068 1.00 81.88 89 LEU A C 1
ATOM 767 O O . LEU A 1 89 ? -14.063 -4.670 -4.032 1.00 81.88 89 LEU A O 1
ATOM 771 N N . GLN A 1 90 ? -12.593 -6.301 -4.432 1.00 75.75 90 GLN A N 1
ATOM 772 C CA . GLN A 1 90 ? -13.604 -7.267 -4.880 1.00 75.75 90 GLN A CA 1
ATOM 773 C C . GLN A 1 90 ? -14.599 -7.677 -3.784 1.00 75.75 90 GLN A C 1
ATOM 775 O O . GLN A 1 90 ? -15.742 -8.010 -4.093 1.00 75.75 90 GLN A O 1
ATOM 780 N N . LYS A 1 91 ? -14.188 -7.662 -2.509 1.00 73.88 91 LYS A N 1
ATOM 781 C CA . LYS A 1 91 ? -15.063 -8.010 -1.377 1.00 73.88 91 LYS A CA 1
ATOM 782 C C . LYS A 1 91 ? -16.084 -6.921 -1.055 1.00 73.88 91 LYS A C 1
ATOM 784 O O . LYS A 1 91 ? -17.070 -7.235 -0.408 1.00 73.88 91 LYS A O 1
ATOM 789 N N . GLN A 1 92 ? -15.852 -5.679 -1.481 1.00 58.53 92 GLN A N 1
ATOM 790 C CA . GLN A 1 92 ? -16.751 -4.548 -1.221 1.00 58.53 92 GLN A CA 1
ATOM 791 C C . GLN A 1 92 ? -17.810 -4.337 -2.316 1.00 58.53 92 GLN A C 1
ATOM 793 O O . GLN A 1 92 ? -18.758 -3.592 -2.105 1.00 58.53 92 GLN A O 1
ATOM 798 N N . VAL A 1 93 ? -17.660 -4.982 -3.480 1.00 55.91 93 VAL A N 1
ATOM 799 C CA . VAL A 1 93 ? -18.626 -4.921 -4.601 1.00 55.91 93 VAL A CA 1
ATOM 800 C C . VAL A 1 93 ? -19.716 -6.008 -4.481 1.00 55.91 93 VAL A C 1
ATOM 802 O O . VAL A 1 93 ? -20.603 -6.097 -5.326 1.00 55.91 93 VAL A O 1
ATOM 805 N N . LYS A 1 94 ? -19.669 -6.839 -3.434 1.00 42.06 94 LYS A N 1
ATOM 806 C CA . LYS A 1 94 ? -20.694 -7.838 -3.097 1.00 42.06 94 LYS A CA 1
ATOM 807 C C . LYS A 1 94 ? -21.483 -7.398 -1.875 1.00 42.06 94 LYS A C 1
ATOM 809 O O . LYS A 1 94 ? -22.695 -7.690 -1.862 1.00 42.06 94 LYS A O 1
#

Sequence (94 aa):
MYTVEQLKKLLKNYRIDLYYFDEEDPEASVIYTERRILEENKHLLSPENLNFL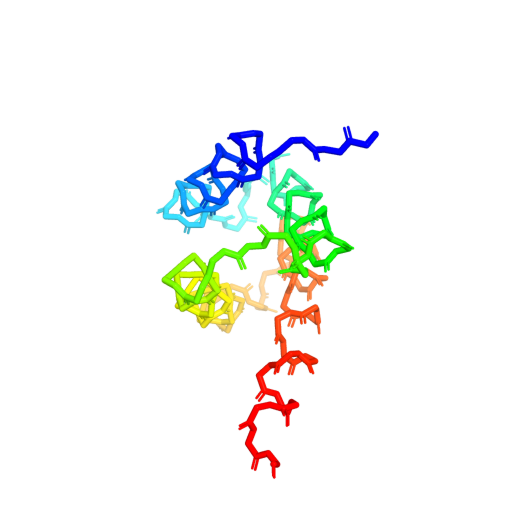YQYDLKAVELYEKYKKYDTEAVDWLKNTVQIAKSNLQKQVK